Protein AF-A0AAJ2EGU4-F1 (afdb_monomer_lite)

pLDDT: mean 85.57, std 19.52, range [37.06, 98.5]

Secondary structure (DSSP, 8-state):
--------------------------HHHHHHHHHHTTGGGT--SS--SSS--HHHHHHHHTT-TTHHHHHHHHHHH-B-SSS-SSPBPP-TT--HHHHHHHHHHHHT--

Foldseek 3Di:
DDDDDDDDDDDDDPPPPDDPPDPDLDLVVLVVVCVVLVVVVQEAQCDHDNHYHLQVLLVVCVPPPCQLVVQLCCQACWAADPGHHRTGHHSPVADSVSSSSNSVSSNPSD

Radius of gyration: 23.64 Å; chains: 1; bounding box: 52×48×72 Å

Sequence (110 aa):
MKAQLRGVVAGLVWWSVCGVACAQNDSASMLAFAQSRNCMSCHSVSRNFMGPSFDSVAHKYAQVEGARGMLARRIMEGGVGVWGPVPMPANTQISPDQAAALADWILSLR

Structure (mmCIF, N/CA/C/O backbone):
data_AF-A0AAJ2EGU4-F1
#
_entry.id   AF-A0AAJ2EGU4-F1
#
loop_
_atom_site.group_PDB
_atom_site.id
_atom_site.type_symbol
_atom_site.label_atom_id
_atom_site.label_alt_id
_atom_site.label_comp_id
_atom_site.label_asym_id
_atom_site.label_entity_id
_atom_site.label_seq_id
_atom_site.pdbx_PDB_ins_code
_atom_site.Cartn_x
_atom_site.Cartn_y
_atom_site.Cartn_z
_atom_site.occupancy
_atom_site.B_iso_or_equiv
_atom_site.auth_seq_id
_atom_site.auth_comp_id
_atom_site.auth_asym_id
_atom_site.auth_atom_id
_atom_site.pdbx_PDB_model_num
ATOM 1 N N . MET A 1 1 ? -41.659 -35.661 -56.003 1.00 40.66 1 MET A N 1
ATOM 2 C CA . MET A 1 1 ? -40.373 -36.393 -56.008 1.00 40.66 1 MET A CA 1
ATOM 3 C C . MET A 1 1 ? -39.244 -35.365 -56.003 1.00 40.66 1 MET A C 1
ATOM 5 O O . MET A 1 1 ? -39.260 -34.528 -56.889 1.00 40.66 1 MET A O 1
ATOM 9 N N . LYS A 1 2 ? -38.300 -35.474 -55.046 1.00 38.72 2 LYS A N 1
ATOM 10 C CA . LYS A 1 2 ? -36.967 -34.811 -54.969 1.00 38.72 2 LYS A CA 1
ATOM 11 C C . LYS A 1 2 ? -36.990 -33.307 -54.580 1.00 38.72 2 LYS A C 1
ATOM 13 O O . LYS A 1 2 ? -37.455 -32.484 -55.348 1.00 38.72 2 LYS A O 1
ATOM 18 N N . ALA A 1 3 ? -36.763 -32.968 -53.301 1.00 43.31 3 ALA A N 1
ATOM 19 C CA . ALA A 1 3 ? -35.461 -32.686 -52.640 1.00 43.31 3 ALA A CA 1
ATOM 20 C C . ALA A 1 3 ? -34.931 -31.268 -52.982 1.00 43.31 3 ALA A C 1
ATOM 22 O O . ALA A 1 3 ? -34.568 -31.019 -54.121 1.00 43.31 3 ALA A O 1
ATOM 23 N N . GLN A 1 4 ? -35.101 -30.253 -52.116 1.00 50.12 4 GLN A N 1
ATOM 24 C CA . GLN A 1 4 ? -34.210 -29.851 -51.001 1.00 50.12 4 GLN A CA 1
ATOM 25 C C . GLN A 1 4 ? -32.743 -29.645 -51.428 1.00 50.12 4 GLN A C 1
ATOM 27 O O . GLN A 1 4 ? -32.070 -30.648 -51.633 1.00 50.12 4 GLN A O 1
ATOM 32 N N . LEU A 1 5 ? -32.241 -28.392 -51.461 1.00 48.25 5 LEU A N 1
ATOM 33 C CA . LEU A 1 5 ? -31.048 -27.961 -50.696 1.00 48.25 5 LEU A CA 1
ATOM 34 C C . LEU A 1 5 ? -30.653 -26.472 -50.885 1.00 48.25 5 LEU A C 1
ATOM 36 O O . LEU A 1 5 ? -30.282 -26.045 -51.970 1.00 48.25 5 LEU A O 1
ATOM 40 N N . ARG A 1 6 ? -30.601 -25.777 -49.737 1.00 49.38 6 ARG A N 1
ATOM 41 C CA . ARG A 1 6 ? -29.554 -24.850 -49.249 1.00 49.38 6 ARG A CA 1
ATOM 42 C C . ARG A 1 6 ? -29.265 -23.526 -49.976 1.00 49.38 6 ARG A C 1
ATOM 44 O O . ARG A 1 6 ? -28.493 -23.460 -50.922 1.00 49.38 6 ARG A O 1
ATOM 51 N N . GLY A 1 7 ? -29.691 -22.453 -49.309 1.00 37.06 7 GLY A N 1
ATOM 52 C CA . GLY A 1 7 ? -29.071 -21.129 -49.359 1.00 37.06 7 GLY A CA 1
ATOM 53 C C . GLY A 1 7 ? -29.573 -20.269 -48.197 1.00 37.06 7 GLY A C 1
ATOM 54 O O . GLY A 1 7 ? -30.485 -19.474 -48.378 1.00 37.06 7 GLY A O 1
ATOM 55 N N . VAL A 1 8 ? -29.043 -20.472 -46.983 1.00 52.94 8 VAL A N 1
ATOM 56 C CA . VAL A 1 8 ? -29.328 -19.584 -45.841 1.00 52.94 8 VAL A CA 1
ATOM 57 C C . VAL A 1 8 ? -28.504 -18.316 -46.040 1.00 52.94 8 VAL A C 1
ATOM 59 O O . VAL A 1 8 ? -27.291 -18.316 -45.844 1.00 52.94 8 VAL A O 1
ATOM 62 N N . VAL A 1 9 ? -29.175 -17.255 -46.483 1.00 52.53 9 VAL A N 1
ATOM 63 C CA . VAL A 1 9 ? -28.642 -15.893 -46.516 1.00 52.53 9 VAL A CA 1
ATOM 64 C C . VAL A 1 9 ? -28.560 -15.384 -45.080 1.00 52.53 9 VAL A C 1
ATOM 66 O O . VAL A 1 9 ? -29.531 -15.451 -44.326 1.00 52.53 9 VAL A O 1
ATOM 69 N N . ALA A 1 10 ? -27.376 -14.896 -44.717 1.00 51.31 10 ALA A N 1
ATOM 70 C CA . ALA A 1 10 ? -27.095 -14.193 -43.479 1.00 51.31 10 ALA A CA 1
ATOM 71 C C . ALA A 1 10 ? -28.053 -12.999 -43.308 1.00 51.31 10 ALA A C 1
ATOM 73 O O . ALA A 1 10 ? -27.955 -12.001 -44.020 1.00 51.31 10 ALA A O 1
ATOM 74 N N . GLY A 1 11 ? -28.990 -13.124 -42.369 1.00 44.00 11 GLY A N 1
ATOM 75 C CA . GLY A 1 11 ? -29.862 -12.048 -41.915 1.00 44.00 11 GLY A CA 1
ATOM 76 C C . GLY A 1 11 ? -29.309 -11.436 -40.633 1.00 44.00 11 GLY A C 1
ATOM 77 O O . GLY A 1 11 ? -29.182 -12.118 -39.619 1.00 44.00 11 GLY A O 1
ATOM 78 N N . LEU A 1 12 ? -28.966 -10.153 -40.714 1.00 57.75 12 LEU A N 1
ATOM 79 C CA . LEU A 1 12 ? -28.536 -9.272 -39.633 1.00 57.75 12 LEU A CA 1
ATOM 80 C C . LEU A 1 12 ? -29.475 -9.347 -38.419 1.00 57.75 12 LEU A C 1
ATOM 82 O O . LEU A 1 12 ? -30.582 -8.817 -38.450 1.00 57.75 12 LEU A O 1
ATOM 86 N N . VAL A 1 13 ? -28.994 -9.932 -37.323 1.00 51.12 13 VAL A N 1
ATOM 87 C CA . VAL A 1 13 ? -29.559 -9.719 -35.987 1.00 51.12 13 VAL A CA 1
ATOM 88 C C . VAL A 1 13 ? -28.597 -8.800 -35.241 1.00 51.12 13 VAL A C 1
ATOM 90 O O . VAL A 1 13 ? -27.654 -9.240 -34.588 1.00 51.12 13 VAL A O 1
ATOM 93 N N . TRP A 1 14 ? -28.815 -7.493 -35.391 1.00 57.75 14 TRP A N 1
ATOM 94 C CA . TRP A 1 14 ? -28.242 -6.464 -34.523 1.00 57.75 14 TRP A CA 1
ATOM 95 C C . TRP A 1 14 ? -28.946 -6.531 -33.166 1.00 57.75 14 TRP A C 1
ATOM 97 O O . TRP A 1 14 ? -29.860 -5.768 -32.867 1.00 57.75 14 TRP A O 1
ATOM 107 N N . TRP A 1 15 ? -28.517 -7.475 -32.336 1.00 55.03 15 TRP A N 1
ATOM 108 C CA . TRP A 1 15 ? -28.729 -7.391 -30.900 1.00 55.03 15 TRP A CA 1
ATOM 109 C C . TRP A 1 15 ? -27.373 -7.103 -30.263 1.00 55.03 15 TRP A C 1
ATOM 111 O O . TRP A 1 15 ? -26.656 -8.003 -29.833 1.00 55.03 15 TRP A O 1
ATOM 121 N N . SER A 1 16 ? -26.984 -5.824 -30.271 1.00 64.12 16 SER A N 1
ATOM 122 C CA . SER A 1 16 ? -25.880 -5.329 -29.446 1.00 64.12 16 SER A CA 1
ATOM 123 C C . SER A 1 16 ? -26.322 -5.364 -27.987 1.00 64.12 16 SER A C 1
ATOM 125 O O . SER A 1 16 ? -26.812 -4.388 -27.423 1.00 64.12 16 SER A O 1
ATOM 127 N N . VAL A 1 17 ? -26.187 -6.549 -27.403 1.00 61.94 17 VAL A N 1
ATOM 128 C CA . VAL A 1 17 ? -26.311 -6.817 -25.979 1.00 61.94 17 VAL A CA 1
ATOM 129 C C . VAL A 1 17 ? -25.062 -6.281 -25.275 1.00 61.94 17 VAL A C 1
ATOM 131 O O . VAL A 1 17 ? -23.946 -6.669 -25.596 1.00 61.94 17 VAL A O 1
ATOM 134 N N . CYS A 1 18 ? -25.305 -5.400 -24.304 1.00 57.34 18 CYS A N 1
ATOM 135 C CA . CYS A 1 18 ? -24.554 -5.217 -23.060 1.00 57.34 18 CYS A CA 1
ATOM 136 C C . CYS A 1 18 ? -23.024 -5.035 -23.156 1.00 57.34 18 CYS A C 1
ATOM 138 O O . CYS A 1 18 ? -22.253 -5.986 -23.079 1.00 57.34 18 CYS A O 1
ATOM 140 N N . GLY A 1 19 ? -22.585 -3.775 -23.192 1.00 50.03 19 GLY A N 1
ATOM 141 C CA . GLY A 1 19 ? -21.213 -3.373 -22.877 1.00 50.03 19 GLY A CA 1
ATOM 142 C C . GLY A 1 19 ? -21.142 -2.632 -21.543 1.00 50.03 19 GLY A C 1
ATOM 143 O O . GLY A 1 19 ? -20.743 -1.473 -21.514 1.00 50.03 19 GLY A O 1
ATOM 144 N N . VAL A 1 20 ? -21.571 -3.259 -20.441 1.00 58.06 20 VAL A N 1
ATOM 145 C CA . VAL A 1 20 ? -21.201 -2.781 -19.100 1.00 58.06 20 VAL A CA 1
ATOM 146 C C . VAL A 1 20 ? -19.718 -3.095 -18.929 1.00 58.06 20 VAL A C 1
ATOM 148 O O . VAL A 1 20 ? -19.339 -4.247 -18.734 1.00 58.06 20 VAL A O 1
ATOM 151 N N . ALA A 1 21 ? -18.871 -2.076 -19.052 1.00 49.59 21 ALA A N 1
ATOM 152 C CA . ALA A 1 21 ? -17.471 -2.171 -18.673 1.00 49.59 21 ALA A CA 1
ATOM 153 C C . ALA A 1 21 ? -17.391 -2.309 -17.145 1.00 49.59 21 ALA A C 1
ATOM 155 O O . ALA A 1 21 ? -17.343 -1.321 -16.415 1.00 49.59 21 ALA A O 1
ATOM 156 N N . CYS A 1 22 ? -17.410 -3.544 -16.647 1.00 44.50 22 CYS A N 1
ATOM 157 C CA . CYS A 1 22 ? -16.915 -3.830 -15.309 1.00 44.50 22 CYS A CA 1
ATOM 158 C C . CYS A 1 22 ? -15.419 -3.503 -15.309 1.00 44.50 22 CYS A C 1
ATOM 160 O O . CYS A 1 22 ? -14.673 -4.062 -16.111 1.00 44.50 22 CYS A O 1
ATOM 162 N N . ALA A 1 23 ? -14.984 -2.588 -14.443 1.00 55.09 23 ALA A N 1
ATOM 163 C CA . ALA A 1 23 ? -13.570 -2.341 -14.198 1.00 55.09 23 ALA A CA 1
ATOM 164 C C . ALA A 1 23 ? -12.886 -3.670 -13.823 1.00 55.09 23 ALA A C 1
ATOM 166 O O . ALA A 1 23 ? -13.151 -4.239 -12.764 1.00 55.09 23 ALA A O 1
ATOM 167 N N . GLN A 1 24 ? -12.059 -4.197 -14.726 1.00 52.81 24 GLN A N 1
ATOM 168 C CA . GLN A 1 24 ? -11.313 -5.434 -14.522 1.00 52.81 24 GLN A CA 1
ATOM 169 C C . GLN A 1 24 ? -1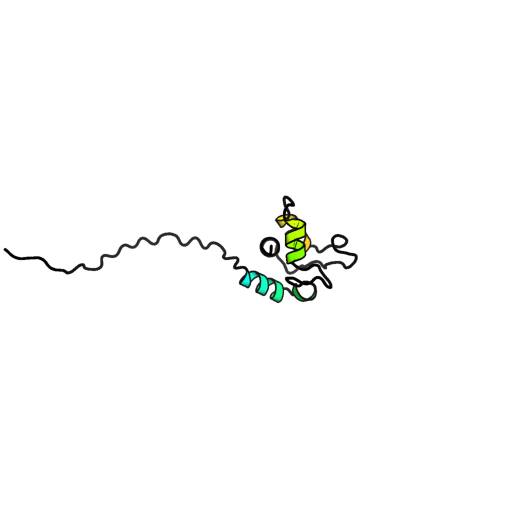0.074 -5.123 -13.672 1.00 52.81 24 GLN A C 1
ATOM 171 O O . GLN A 1 24 ? -9.033 -4.715 -14.184 1.00 52.81 24 GLN A O 1
ATOM 176 N N . ASN A 1 25 ? -10.192 -5.284 -12.353 1.00 56.03 25 ASN A N 1
ATOM 177 C CA . ASN A 1 25 ? -9.038 -5.308 -11.452 1.00 56.03 25 ASN A CA 1
ATOM 178 C C . ASN A 1 25 ? -8.365 -6.686 -11.532 1.00 56.03 25 ASN A C 1
ATOM 180 O O . ASN A 1 25 ? -8.499 -7.506 -10.625 1.00 56.03 25 ASN A O 1
ATOM 184 N N . ASP A 1 26 ? -7.664 -6.959 -12.631 1.00 69.06 26 ASP A N 1
ATOM 185 C CA . ASP A 1 26 ? -6.856 -8.173 -12.754 1.00 69.06 26 ASP A CA 1
ATOM 186 C C . ASP A 1 26 ? -5.714 -8.156 -11.719 1.00 69.06 26 ASP A C 1
ATOM 188 O O . ASP A 1 26 ? -4.994 -7.169 -11.586 1.00 69.06 26 ASP A O 1
ATOM 192 N N . SER A 1 27 ? -5.474 -9.243 -10.981 1.00 65.62 27 SER A N 1
ATOM 193 C CA . SER A 1 27 ? -4.448 -9.266 -9.916 1.00 65.62 27 SER A CA 1
ATOM 194 C C . SER A 1 27 ? -3.033 -8.924 -10.414 1.00 65.62 27 SER A C 1
ATOM 196 O O . SER A 1 27 ? -2.228 -8.361 -9.670 1.00 65.62 27 SER A O 1
ATOM 198 N N . ALA A 1 28 ? -2.732 -9.218 -11.684 1.00 74.62 28 ALA A N 1
ATOM 199 C CA . ALA A 1 28 ? -1.490 -8.811 -12.342 1.00 74.62 28 ALA A CA 1
ATOM 200 C C . ALA A 1 28 ? -1.413 -7.289 -12.575 1.00 74.62 28 ALA A C 1
ATOM 202 O O . ALA A 1 28 ? -0.333 -6.705 -12.470 1.00 74.62 28 ALA A O 1
ATOM 203 N N . SER A 1 29 ? -2.549 -6.633 -12.841 1.00 88.06 29 SER A N 1
ATOM 204 C CA . SER A 1 29 ? -2.612 -5.182 -13.047 1.00 88.06 29 SER A CA 1
ATOM 205 C C . SER A 1 29 ? -2.377 -4.424 -11.738 1.00 88.06 29 SER A C 1
ATOM 207 O O . SER A 1 29 ? -1.667 -3.417 -11.726 1.00 88.06 29 SER A O 1
ATOM 209 N N . MET A 1 30 ? -2.861 -4.953 -10.611 1.00 94.62 30 MET A N 1
ATOM 210 C CA . MET A 1 30 ? -2.684 -4.313 -9.305 1.00 94.62 30 MET A CA 1
ATOM 211 C C . MET A 1 30 ? -1.268 -4.447 -8.743 1.00 94.62 30 MET A C 1
ATOM 213 O O . MET A 1 30 ? -0.766 -3.494 -8.143 1.00 94.62 30 MET A O 1
AT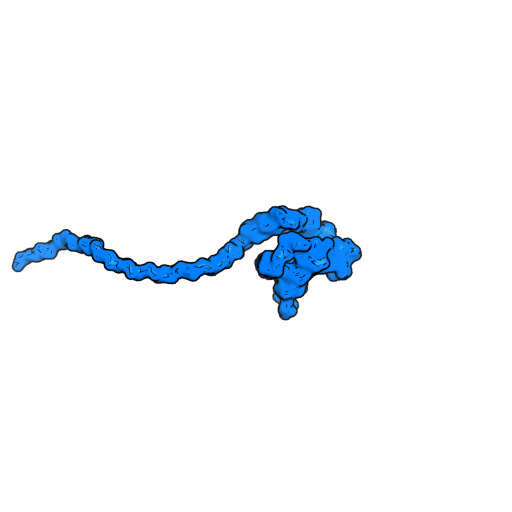OM 217 N N . LEU A 1 31 ? -0.576 -5.560 -9.006 1.00 95.44 31 LEU A N 1
ATOM 218 C CA . LEU A 1 31 ? 0.852 -5.671 -8.695 1.00 95.44 31 LEU A CA 1
ATOM 219 C C . LEU A 1 31 ? 1.674 -4.633 -9.476 1.00 95.44 31 LEU A C 1
ATOM 221 O O . LEU A 1 31 ? 2.521 -3.950 -8.896 1.00 95.44 31 LEU A O 1
ATOM 225 N N . ALA A 1 32 ? 1.399 -4.474 -10.774 1.00 96.38 32 ALA A N 1
ATOM 226 C CA . ALA A 1 32 ? 2.059 -3.466 -11.602 1.00 96.38 32 ALA A CA 1
ATOM 227 C C . ALA A 1 32 ? 1.754 -2.039 -11.112 1.00 96.38 32 ALA A C 1
ATOM 229 O O . ALA A 1 32 ? 2.646 -1.189 -11.048 1.00 96.38 32 ALA A O 1
ATOM 230 N N . PHE A 1 33 ? 0.517 -1.774 -10.686 1.00 96.44 33 PHE A N 1
ATOM 231 C CA . PHE A 1 33 ? 0.154 -0.496 -10.081 1.00 96.44 33 PHE A CA 1
ATOM 232 C C . PHE A 1 33 ? 0.935 -0.233 -8.784 1.00 96.44 33 PHE A C 1
ATOM 234 O O . PHE A 1 33 ? 1.534 0.836 -8.646 1.00 96.44 33 PHE A O 1
ATOM 241 N N . ALA A 1 34 ? 1.011 -1.210 -7.875 1.00 97.12 34 ALA A N 1
ATOM 242 C CA . ALA A 1 34 ? 1.782 -1.112 -6.634 1.00 97.12 34 ALA A CA 1
ATOM 243 C C . ALA A 1 34 ? 3.277 -0.846 -6.900 1.00 97.12 34 ALA A C 1
ATOM 245 O O . ALA A 1 34 ? 3.901 -0.023 -6.227 1.00 97.12 34 ALA A O 1
ATOM 246 N N . GLN A 1 35 ? 3.849 -1.477 -7.929 1.00 96.56 35 GLN A N 1
ATOM 247 C CA . GLN A 1 35 ? 5.209 -1.187 -8.395 1.00 96.56 35 GLN A CA 1
ATOM 248 C C . GLN A 1 35 ? 5.343 0.259 -8.891 1.00 96.56 35 GLN A C 1
ATOM 250 O O . GLN A 1 35 ? 6.237 0.977 -8.448 1.00 96.56 35 GLN A O 1
ATOM 255 N N . SER A 1 36 ? 4.418 0.725 -9.736 1.00 96.56 36 SER A N 1
ATOM 256 C CA . SER A 1 36 ? 4.420 2.095 -10.284 1.00 96.56 36 SER A CA 1
ATOM 257 C C . SER A 1 36 ? 4.226 3.194 -9.231 1.00 96.56 36 SER A C 1
ATOM 259 O O . SER A 1 36 ? 4.475 4.372 -9.492 1.00 96.56 36 SER A O 1
ATOM 261 N N . ARG A 1 37 ? 3.739 2.821 -8.044 1.00 96.94 37 ARG A N 1
ATOM 262 C CA . ARG A 1 37 ? 3.526 3.701 -6.890 1.00 96.94 37 ARG A CA 1
ATOM 263 C C . ARG A 1 37 ? 4.550 3.479 -5.782 1.00 96.94 37 ARG A C 1
ATOM 265 O O . ARG A 1 37 ? 4.365 3.976 -4.676 1.00 96.94 37 ARG A O 1
ATOM 272 N N . ASN A 1 38 ? 5.640 2.779 -6.099 1.00 96.06 38 ASN A N 1
ATOM 273 C CA . ASN A 1 38 ? 6.781 2.546 -5.222 1.00 96.06 38 ASN A CA 1
ATOM 274 C C . ASN A 1 38 ? 6.445 1.769 -3.933 1.00 96.06 38 ASN A C 1
ATOM 276 O O . ASN A 1 38 ? 7.213 1.793 -2.979 1.00 96.06 38 ASN A O 1
ATOM 280 N N . CYS A 1 39 ? 5.338 1.019 -3.887 1.00 97.56 39 CYS A N 1
ATOM 281 C CA . CYS A 1 39 ? 4.988 0.212 -2.712 1.00 97.56 39 CYS A CA 1
ATOM 282 C C . CYS A 1 39 ? 6.052 -0.866 -2.433 1.00 97.56 39 CYS A C 1
ATOM 284 O O . CYS A 1 39 ? 6.323 -1.211 -1.283 1.00 97.56 39 CYS A O 1
ATOM 286 N N . MET A 1 40 ? 6.692 -1.363 -3.496 1.00 96.81 40 MET A N 1
ATOM 287 C CA . MET A 1 40 ? 7.675 -2.446 -3.429 1.00 96.81 40 MET A CA 1
ATOM 288 C C . MET A 1 40 ? 9.032 -2.030 -2.843 1.00 96.81 40 MET A C 1
ATOM 290 O O . MET A 1 40 ? 9.873 -2.891 -2.599 1.00 96.81 40 MET A O 1
ATOM 294 N N . SER A 1 41 ? 9.266 -0.736 -2.586 1.00 96.94 41 SER A N 1
ATOM 295 C CA . SER A 1 41 ? 10.475 -0.305 -1.871 1.00 96.94 41 SER A CA 1
ATOM 296 C C . SER A 1 41 ? 10.454 -0.723 -0.400 1.00 96.94 41 SER A C 1
ATOM 298 O O . SER A 1 41 ? 11.509 -0.864 0.213 1.00 96.94 41 SER A O 1
ATOM 300 N N . CYS A 1 42 ? 9.256 -0.911 0.165 1.00 98.06 42 CYS A N 1
ATOM 301 C CA . CYS A 1 42 ? 9.059 -1.221 1.582 1.00 98.06 42 CYS A CA 1
ATOM 302 C C . CYS A 1 42 ? 8.254 -2.505 1.806 1.00 98.06 42 CYS A C 1
ATOM 304 O O . CYS A 1 42 ? 8.362 -3.112 2.868 1.00 98.06 42 CYS A O 1
ATOM 306 N N . HIS A 1 43 ? 7.470 -2.935 0.818 1.00 98.19 43 HIS A N 1
ATOM 307 C CA . HIS A 1 43 ? 6.668 -4.152 0.875 1.00 98.19 43 HIS A CA 1
ATOM 308 C C . HIS A 1 43 ? 7.127 -5.176 -0.155 1.00 98.19 43 HIS A C 1
ATOM 310 O O . HIS A 1 43 ? 7.755 -4.861 -1.162 1.00 98.19 43 HIS A O 1
ATOM 316 N N . SER A 1 44 ? 6.798 -6.435 0.099 1.00 97.62 44 SER A N 1
ATOM 317 C CA . SER A 1 44 ? 6.884 -7.487 -0.905 1.00 97.62 44 SER A CA 1
ATOM 318 C C . SER A 1 44 ? 5.608 -8.313 -0.866 1.00 97.62 44 SER A C 1
ATOM 320 O O . SER A 1 44 ? 4.800 -8.155 0.048 1.00 97.62 44 SER A O 1
ATOM 322 N N . VAL A 1 45 ? 5.419 -9.197 -1.843 1.00 96.50 45 VAL A N 1
ATOM 323 C CA . VAL A 1 45 ? 4.244 -10.075 -1.850 1.00 96.50 45 VAL A CA 1
ATOM 324 C C . VAL A 1 45 ? 4.286 -11.014 -0.639 1.00 96.50 45 VAL A C 1
ATOM 326 O O . VAL A 1 45 ? 3.401 -10.950 0.204 1.00 96.50 45 VAL A O 1
ATOM 329 N N . SER A 1 46 ? 5.386 -11.754 -0.458 1.00 96.00 46 SER A N 1
ATOM 330 C CA . SER A 1 46 ? 5.446 -12.875 0.494 1.00 96.00 46 SER A CA 1
ATOM 331 C C . SER A 1 46 ? 6.488 -12.757 1.613 1.00 96.00 46 SER A C 1
ATOM 333 O O . SER A 1 46 ? 6.428 -13.497 2.592 1.00 96.00 46 SER A O 1
ATOM 335 N N . ARG A 1 47 ? 7.445 -11.824 1.530 1.00 96.56 47 ARG A N 1
ATOM 336 C CA . ARG A 1 47 ? 8.529 -11.668 2.519 1.00 96.56 47 ARG A CA 1
ATOM 337 C C . ARG A 1 47 ? 8.379 -10.396 3.355 1.00 96.56 47 ARG A C 1
ATOM 339 O O . ARG A 1 47 ? 8.291 -9.292 2.821 1.00 96.56 47 ARG A O 1
ATOM 346 N N . ASN A 1 48 ? 8.404 -10.548 4.674 1.00 94.88 48 ASN A N 1
ATOM 347 C CA . ASN A 1 48 ? 8.464 -9.424 5.609 1.00 94.88 48 ASN A CA 1
ATOM 348 C C . ASN A 1 48 ? 9.887 -8.845 5.631 1.00 94.88 48 ASN A C 1
ATOM 350 O O . ASN A 1 48 ? 10.850 -9.610 5.710 1.00 94.88 48 ASN A O 1
ATOM 354 N N . PHE A 1 49 ? 10.032 -7.519 5.568 1.00 93.12 49 PHE A N 1
ATOM 355 C CA . PHE A 1 49 ? 11.326 -6.852 5.762 1.00 93.12 49 PHE A CA 1
ATOM 356 C C . PHE A 1 49 ? 11.146 -5.474 6.413 1.00 93.12 49 PHE A C 1
ATOM 358 O O . PHE A 1 49 ? 11.092 -5.394 7.635 1.00 93.12 49 PHE A O 1
ATOM 365 N N . MET A 1 50 ? 11.027 -4.400 5.631 1.00 94.75 50 MET A N 1
ATOM 366 C CA . MET A 1 50 ? 10.808 -3.045 6.135 1.00 94.75 50 MET A CA 1
ATOM 367 C C . MET A 1 50 ? 9.345 -2.862 6.538 1.00 94.75 50 MET A C 1
ATOM 369 O O . MET A 1 50 ? 9.050 -2.425 7.646 1.00 94.75 50 MET A O 1
ATOM 373 N N . GLY A 1 51 ? 8.438 -3.231 5.639 1.00 96.62 51 GLY A N 1
ATOM 374 C CA . GLY A 1 51 ? 7.022 -3.413 5.900 1.00 96.62 51 GLY A CA 1
ATOM 375 C C . GLY A 1 51 ? 6.638 -4.897 5.937 1.00 96.62 51 GLY A C 1
ATOM 376 O O . GLY A 1 51 ? 7.442 -5.776 5.591 1.00 96.62 51 GLY A O 1
ATOM 377 N N . PRO A 1 52 ? 5.395 -5.195 6.350 1.00 98.00 52 PRO A N 1
ATOM 378 C CA . PRO A 1 52 ? 4.834 -6.531 6.219 1.00 98.00 52 PRO A CA 1
ATOM 379 C C . PRO A 1 52 ? 4.686 -6.919 4.743 1.00 98.00 52 PRO A C 1
ATOM 381 O O . PRO A 1 52 ? 4.466 -6.071 3.876 1.00 98.00 52 PRO A O 1
ATOM 384 N N . SER A 1 53 ? 4.752 -8.212 4.465 1.00 98.25 53 SER A N 1
ATOM 385 C CA . SER A 1 53 ? 4.374 -8.775 3.183 1.00 98.25 53 SER A CA 1
ATOM 386 C C . SER A 1 53 ? 2.876 -8.598 2.965 1.00 98.25 53 SER A C 1
ATOM 388 O O . SER A 1 53 ? 2.100 -8.606 3.928 1.00 98.25 53 SER A O 1
ATOM 390 N N . PHE A 1 54 ? 2.454 -8.431 1.717 1.00 98.25 54 PHE A N 1
ATOM 391 C CA . PHE A 1 54 ? 1.034 -8.300 1.413 1.00 98.25 54 PHE A CA 1
ATOM 392 C C . PHE A 1 54 ? 0.251 -9.549 1.833 1.00 98.25 54 PHE A C 1
ATOM 394 O O . PHE A 1 54 ? -0.819 -9.398 2.413 1.00 98.25 54 PHE A O 1
ATOM 401 N N . ASP A 1 55 ? 0.830 -10.744 1.704 1.00 97.69 55 ASP A N 1
ATOM 402 C CA . ASP A 1 55 ? 0.234 -11.993 2.195 1.00 97.69 55 ASP A CA 1
ATOM 403 C C . ASP A 1 55 ? 0.033 -11.953 3.725 1.00 97.69 55 ASP A C 1
ATOM 405 O O . ASP A 1 55 ? -1.028 -12.304 4.241 1.00 97.69 55 ASP A O 1
ATOM 409 N N . SER A 1 56 ? 1.011 -11.437 4.485 1.00 98.12 56 SER A N 1
ATOM 410 C CA . SER A 1 56 ? 0.877 -11.282 5.944 1.00 98.12 56 SER A CA 1
ATOM 411 C C . SER A 1 56 ? -0.259 -10.325 6.304 1.00 98.12 56 SER A C 1
ATOM 413 O O . SER A 1 56 ? -0.999 -10.565 7.263 1.00 98.12 56 SER A O 1
ATOM 415 N N . VAL A 1 57 ? -0.420 -9.240 5.538 1.00 98.25 57 VAL A N 1
ATOM 416 C CA . VAL A 1 57 ? -1.545 -8.309 5.694 1.00 98.25 57 VAL A CA 1
ATOM 417 C C . VAL A 1 57 ? -2.861 -9.023 5.378 1.00 98.25 57 VAL A C 1
ATOM 419 O O . VAL A 1 57 ? -3.790 -8.950 6.184 1.00 98.25 57 VAL A O 1
ATOM 422 N N . ALA A 1 58 ? -2.928 -9.763 4.271 1.00 98.25 58 ALA A N 1
ATOM 423 C CA . ALA A 1 58 ? -4.101 -10.528 3.862 1.00 98.25 58 ALA A CA 1
ATOM 424 C C . ALA A 1 58 ? -4.558 -11.494 4.964 1.00 98.25 58 ALA A C 1
ATOM 426 O O . ALA A 1 58 ? -5.726 -11.492 5.355 1.00 98.25 58 ALA A O 1
ATOM 427 N N . HIS A 1 59 ? -3.624 -12.263 5.530 1.00 98.06 59 HIS A N 1
ATOM 428 C CA . HIS A 1 59 ? -3.911 -13.211 6.602 1.00 98.06 59 HIS A CA 1
ATOM 429 C C . HIS A 1 59 ? -4.314 -12.523 7.912 1.00 98.06 59 HIS A C 1
ATOM 431 O O . HIS A 1 59 ? -5.281 -12.948 8.542 1.00 98.06 59 HIS A O 1
ATOM 437 N N . LYS A 1 60 ? -3.639 -11.439 8.323 1.00 97.62 60 LYS A N 1
ATOM 438 C CA . LYS A 1 60 ? -3.975 -10.725 9.572 1.00 97.62 60 LYS A CA 1
ATOM 439 C C . LYS A 1 60 ? -5.372 -10.103 9.538 1.00 97.62 60 LYS A C 1
ATOM 441 O O . LYS A 1 60 ? -6.055 -10.089 10.558 1.00 97.62 60 LYS A O 1
ATOM 446 N N . TYR A 1 61 ? -5.790 -9.580 8.386 1.00 97.94 61 TYR A N 1
ATOM 447 C CA . TYR A 1 61 ? -7.070 -8.879 8.229 1.00 97.94 61 TYR A CA 1
ATOM 448 C C . TYR A 1 61 ? -8.185 -9.744 7.624 1.00 97.94 61 TYR A C 1
ATOM 450 O O . TYR A 1 61 ? -9.288 -9.256 7.394 1.00 97.94 61 TYR A O 1
ATOM 458 N N . ALA A 1 62 ? -7.926 -11.037 7.432 1.00 95.38 62 ALA A N 1
ATOM 459 C CA . ALA A 1 62 ? -8.796 -12.014 6.784 1.00 95.38 62 ALA A CA 1
ATOM 460 C C . ALA A 1 62 ? -10.245 -12.070 7.299 1.00 95.38 62 ALA A C 1
ATOM 462 O O . ALA A 1 62 ? -11.161 -12.353 6.523 1.00 95.38 62 ALA A O 1
ATOM 463 N N . GLN A 1 63 ? -10.427 -11.865 8.603 1.00 95.00 63 GLN A N 1
ATOM 464 C CA . GLN A 1 63 ? -11.701 -11.997 9.320 1.00 95.00 63 GLN A CA 1
ATOM 465 C C . GLN A 1 63 ? -12.138 -10.685 9.978 1.00 95.00 63 GLN A C 1
ATOM 467 O O . GLN A 1 63 ? -13.031 -10.667 10.820 1.00 95.00 63 GLN A O 1
ATOM 472 N N . VAL A 1 64 ? -11.483 -9.581 9.628 1.00 96.88 64 VAL A N 1
ATOM 473 C CA . VAL A 1 64 ? -11.781 -8.283 10.214 1.00 96.88 64 VAL A CA 1
ATOM 474 C C . VAL A 1 64 ? -12.857 -7.598 9.379 1.00 96.88 64 VAL A C 1
ATOM 476 O O . VAL A 1 64 ? -12.642 -7.265 8.212 1.00 96.88 64 VAL A O 1
ATOM 479 N N . GLU A 1 65 ? -14.018 -7.358 9.984 1.00 96.81 65 GLU A N 1
ATOM 480 C CA . GLU A 1 65 ? -15.078 -6.581 9.348 1.00 96.81 65 GLU A CA 1
ATOM 481 C C . GLU A 1 65 ? -14.578 -5.164 9.024 1.00 96.81 65 GLU A C 1
ATOM 483 O O . GLU A 1 65 ? -13.881 -4.524 9.814 1.00 96.81 65 GLU A O 1
ATOM 488 N N . GLY A 1 66 ? -14.862 -4.685 7.812 1.00 96.88 66 GLY A N 1
ATOM 489 C CA 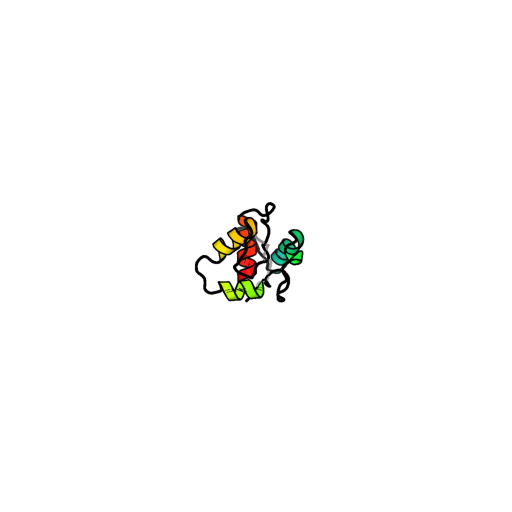. GLY A 1 66 ? -14.383 -3.379 7.354 1.00 96.88 66 GLY A CA 1
ATOM 490 C C . GLY A 1 66 ? -12.878 -3.304 7.050 1.00 96.88 66 GLY A C 1
ATOM 491 O O . GLY A 1 66 ? -12.369 -2.202 6.829 1.00 96.88 66 GLY A O 1
A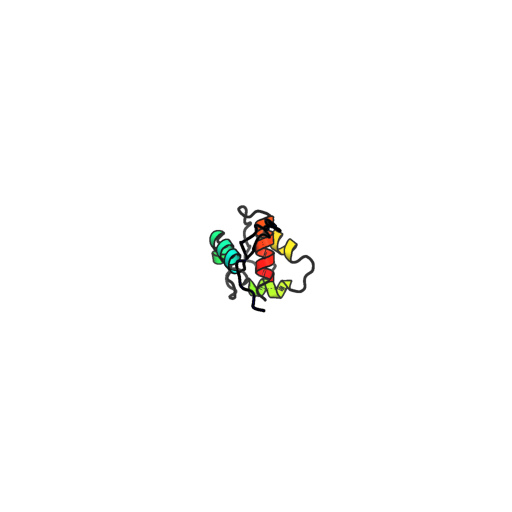TOM 492 N N . ALA A 1 67 ? -12.159 -4.437 6.985 1.00 97.88 67 ALA A N 1
ATOM 493 C CA . ALA A 1 67 ? -10.726 -4.491 6.662 1.00 97.88 67 ALA A CA 1
ATOM 494 C C . ALA A 1 67 ? -10.352 -3.656 5.432 1.00 97.88 67 ALA A C 1
ATOM 496 O O . ALA A 1 67 ? -9.387 -2.897 5.477 1.00 97.88 67 ALA A O 1
ATOM 497 N N . ARG A 1 68 ? -11.153 -3.738 4.365 1.00 97.69 68 ARG A N 1
ATOM 498 C CA . ARG A 1 68 ? -10.966 -2.963 3.133 1.00 97.69 68 ARG A CA 1
ATOM 499 C C . ARG A 1 68 ? -10.820 -1.466 3.403 1.00 97.69 68 ARG A C 1
ATOM 501 O O . ARG A 1 68 ? -9.839 -0.859 2.989 1.00 97.69 68 ARG A O 1
ATOM 508 N N . GLY A 1 69 ? -11.778 -0.873 4.117 1.00 98.00 69 GLY A N 1
ATOM 509 C CA . GLY A 1 69 ? -11.778 0.562 4.412 1.00 98.00 69 GLY A CA 1
ATOM 510 C C . GLY A 1 69 ? -10.631 0.961 5.338 1.00 98.00 69 GLY A C 1
ATOM 511 O O . GLY A 1 69 ? -9.977 1.981 5.122 1.00 98.00 69 GLY A O 1
ATOM 512 N N . MET A 1 70 ? -10.329 0.124 6.333 1.00 97.94 70 MET A N 1
ATOM 513 C CA . MET A 1 70 ? -9.191 0.358 7.222 1.00 97.94 70 MET A CA 1
ATOM 514 C C . MET A 1 70 ? -7.860 0.336 6.476 1.00 97.94 70 MET A C 1
ATOM 516 O O . MET A 1 70 ? -7.042 1.232 6.678 1.00 97.94 70 MET A O 1
ATOM 520 N N . LEU A 1 71 ? -7.646 -0.658 5.615 1.00 98.38 71 LEU A N 1
ATOM 521 C CA . LEU A 1 71 ? -6.434 -0.781 4.813 1.00 98.38 71 LEU A CA 1
ATOM 522 C C . LEU A 1 71 ? -6.329 0.346 3.789 1.00 98.38 71 LEU A C 1
ATOM 524 O O . LEU A 1 71 ? -5.268 0.950 3.697 1.00 98.38 71 LEU A O 1
ATOM 528 N N . ALA A 1 72 ? -7.417 0.703 3.102 1.00 98.50 72 ALA A N 1
ATOM 529 C CA . ALA A 1 72 ? -7.435 1.838 2.181 1.00 98.50 72 ALA A CA 1
ATOM 530 C C . ALA A 1 72 ? -7.019 3.140 2.885 1.00 98.50 72 ALA A C 1
ATOM 532 O O . ALA A 1 72 ? -6.146 3.863 2.405 1.00 98.50 72 ALA A O 1
ATOM 533 N N . ARG A 1 73 ? -7.562 3.399 4.083 1.00 98.19 73 ARG A N 1
ATOM 534 C CA . ARG A 1 73 ? -7.156 4.551 4.894 1.00 98.19 73 ARG A CA 1
ATOM 535 C C . ARG A 1 73 ? -5.680 4.486 5.279 1.00 98.19 73 ARG A C 1
ATOM 537 O O . ARG A 1 73 ? -4.975 5.475 5.121 1.00 98.19 73 ARG A O 1
ATOM 544 N N . ARG A 1 74 ? -5.195 3.328 5.742 1.00 97.94 74 ARG A N 1
ATOM 545 C CA . ARG A 1 74 ? -3.772 3.138 6.072 1.00 97.94 74 ARG A CA 1
ATOM 546 C C . ARG A 1 74 ? -2.875 3.381 4.868 1.00 97.94 74 ARG A C 1
ATOM 548 O O . ARG A 1 74 ? -1.855 4.032 5.029 1.00 97.94 74 ARG A O 1
ATOM 555 N N . ILE A 1 75 ? -3.250 2.904 3.684 1.00 98.19 75 ILE A N 1
ATOM 556 C CA . ILE A 1 75 ? -2.494 3.120 2.448 1.00 98.19 75 ILE A CA 1
ATOM 557 C C . ILE A 1 75 ? -2.359 4.620 2.170 1.00 98.19 75 ILE A C 1
ATOM 559 O O . ILE A 1 75 ? -1.255 5.074 1.906 1.00 98.19 75 ILE A O 1
ATOM 563 N N . MET A 1 76 ? -3.426 5.410 2.284 1.00 98.25 76 MET A N 1
ATOM 564 C CA . MET A 1 76 ? -3.348 6.854 2.019 1.00 98.25 76 MET A CA 1
ATOM 565 C C . MET A 1 76 ? -2.629 7.630 3.127 1.00 98.25 76 MET A C 1
ATOM 567 O O . MET A 1 76 ? -1.730 8.418 2.851 1.00 98.25 76 MET A O 1
ATOM 571 N N . GLU A 1 77 ? -3.018 7.413 4.381 1.00 98.06 77 GLU A N 1
ATOM 572 C CA . GLU A 1 77 ? -2.602 8.239 5.523 1.00 98.06 77 GLU A CA 1
ATOM 573 C C . GLU A 1 77 ? -1.291 7.768 6.163 1.00 98.06 77 GLU A C 1
ATOM 575 O O . GLU A 1 77 ? -0.685 8.489 6.955 1.00 98.06 77 GLU A O 1
ATOM 580 N N . GLY A 1 78 ? -0.844 6.557 5.838 1.00 96.94 78 GLY A N 1
ATOM 581 C CA . GLY A 1 78 ? 0.257 5.910 6.529 1.00 96.94 78 GLY A CA 1
ATOM 582 C C . GLY A 1 78 ? -0.145 5.368 7.906 1.00 96.94 78 GLY A C 1
ATOM 583 O O . GLY A 1 78 ? -1.319 5.180 8.256 1.00 96.94 78 GLY A O 1
ATOM 584 N N . GLY A 1 79 ? 0.858 5.061 8.721 1.00 95.88 79 GLY A N 1
ATOM 585 C CA . GLY A 1 79 ? 0.640 4.610 10.091 1.00 95.88 79 GLY A CA 1
ATOM 586 C C . GLY A 1 79 ? 1.865 3.983 10.736 1.00 95.88 79 GLY A C 1
ATOM 587 O O . GLY A 1 79 ? 2.860 3.695 10.083 1.00 95.88 79 GLY A O 1
ATOM 588 N N . VAL A 1 80 ? 1.775 3.747 12.041 1.00 96.12 80 VAL A N 1
ATOM 589 C CA . VAL A 1 80 ? 2.848 3.166 12.858 1.00 96.12 80 VAL A CA 1
ATOM 590 C C . VAL A 1 80 ? 2.247 2.284 13.958 1.00 96.12 80 VAL A C 1
ATOM 592 O O . VAL A 1 80 ? 1.071 2.427 14.297 1.00 96.12 80 VAL A O 1
ATOM 595 N N . GLY A 1 81 ? 3.023 1.335 14.487 1.00 95.25 81 GLY A N 1
ATOM 596 C CA . GLY A 1 81 ? 2.682 0.543 15.675 1.00 95.25 81 GLY A CA 1
ATOM 597 C C . GLY A 1 81 ? 1.999 -0.800 15.403 1.00 95.25 81 GLY A C 1
ATOM 598 O O . GLY A 1 81 ? 2.192 -1.740 16.164 1.00 95.25 81 GLY A O 1
ATOM 599 N N . VAL A 1 82 ? 1.259 -0.950 14.299 1.00 95.44 82 VAL A N 1
ATOM 600 C CA . VAL A 1 82 ? 0.536 -2.208 13.989 1.00 95.44 82 VAL A CA 1
ATOM 601 C C . VAL A 1 82 ? 1.477 -3.371 13.649 1.00 95.44 82 VAL A C 1
ATOM 603 O O . VAL A 1 82 ? 1.162 -4.532 13.932 1.00 95.44 82 VAL A O 1
ATOM 606 N N . TRP A 1 83 ? 2.598 -3.053 13.002 1.00 94.94 83 TRP A N 1
ATOM 607 C CA . TRP A 1 83 ? 3.576 -4.014 12.482 1.00 94.94 83 TRP A CA 1
ATOM 608 C C . TRP A 1 83 ? 4.981 -3.805 13.053 1.00 94.94 83 TRP A C 1
ATOM 610 O O . TRP A 1 83 ? 5.898 -4.543 12.713 1.00 94.94 83 TRP A O 1
ATOM 620 N N . GLY A 1 84 ? 5.149 -2.804 13.919 1.00 93.88 84 GLY A N 1
ATOM 621 C CA . GLY A 1 84 ? 6.434 -2.422 14.481 1.00 93.88 84 GLY A CA 1
ATOM 622 C C . GLY A 1 84 ? 6.590 -0.905 14.614 1.00 93.88 84 GLY A C 1
ATOM 623 O O . GLY A 1 84 ? 5.640 -0.152 14.369 1.00 93.88 84 GLY A O 1
ATOM 624 N N . PRO A 1 85 ? 7.790 -0.455 15.012 1.00 94.69 85 PRO A N 1
ATOM 625 C CA . PRO A 1 85 ? 8.082 0.956 15.247 1.00 94.69 85 PRO A CA 1
ATOM 626 C C . PRO A 1 85 ? 8.361 1.747 13.961 1.00 94.69 85 PRO A C 1
ATOM 628 O O . PRO A 1 85 ? 8.354 2.973 14.000 1.00 94.69 85 PRO A O 1
ATOM 631 N N . VAL A 1 86 ? 8.612 1.075 12.830 1.00 94.75 86 VAL A N 1
ATOM 632 C CA . VAL A 1 86 ? 8.878 1.733 11.543 1.00 94.75 86 VAL A CA 1
ATOM 633 C C . VAL A 1 86 ? 7.567 2.310 10.990 1.00 94.75 86 VAL A C 1
ATOM 635 O O . VAL A 1 86 ? 6.625 1.545 10.764 1.00 94.75 86 VAL A O 1
ATOM 638 N N . PRO A 1 87 ? 7.466 3.635 10.778 1.00 96.38 87 PRO A N 1
ATOM 639 C CA . PRO A 1 87 ? 6.263 4.240 10.226 1.00 96.38 87 PRO A CA 1
ATOM 640 C C . PRO A 1 87 ? 6.164 3.990 8.716 1.00 96.38 87 PRO A C 1
ATOM 642 O O . PRO A 1 87 ? 7.141 4.144 7.985 1.00 96.38 87 PRO A O 1
ATOM 645 N N . MET A 1 88 ? 4.963 3.671 8.239 1.00 97.94 88 MET A N 1
ATOM 646 C CA . MET A 1 88 ? 4.607 3.758 6.826 1.00 97.94 88 MET A CA 1
ATOM 647 C C . MET A 1 88 ? 4.228 5.215 6.515 1.00 97.94 88 MET A C 1
ATOM 649 O O . MET A 1 88 ? 3.275 5.710 7.126 1.00 97.94 88 MET A O 1
ATOM 653 N N . PRO A 1 89 ? 4.942 5.915 5.616 1.00 96.94 89 PRO A N 1
ATOM 654 C CA . PRO A 1 89 ? 4.601 7.282 5.228 1.00 96.94 89 PRO A CA 1
ATOM 655 C C . PRO A 1 89 ? 3.229 7.373 4.549 1.00 96.94 89 PRO A C 1
ATOM 657 O O . PRO A 1 89 ? 2.740 6.394 3.983 1.00 96.94 89 PRO A O 1
ATOM 660 N N . ALA A 1 90 ? 2.630 8.565 4.570 1.00 97.62 90 ALA A N 1
ATOM 661 C CA . ALA A 1 90 ? 1.420 8.846 3.805 1.00 97.62 90 ALA A CA 1
ATOM 662 C C . ALA A 1 90 ? 1.703 8.777 2.294 1.00 97.62 90 ALA A C 1
ATOM 664 O O . ALA A 1 90 ? 2.682 9.351 1.812 1.00 97.62 90 ALA A O 1
ATOM 665 N N . ASN A 1 91 ? 0.829 8.111 1.538 1.00 97.50 91 ASN A N 1
ATOM 666 C CA . ASN A 1 91 ? 0.923 8.005 0.083 1.00 97.50 91 ASN A CA 1
ATOM 667 C C . ASN A 1 91 ? 0.004 9.046 -0.572 1.00 97.50 91 ASN A C 1
ATOM 669 O O . ASN A 1 91 ? -1.087 8.725 -1.040 1.00 97.50 91 ASN A O 1
ATOM 673 N N . THR A 1 92 ? 0.446 10.304 -0.609 1.00 96.06 92 THR A N 1
ATOM 674 C CA . THR A 1 92 ? -0.365 11.454 -1.060 1.00 96.06 92 THR A CA 1
ATOM 675 C C . THR A 1 92 ? -0.738 11.418 -2.545 1.00 96.06 92 THR A C 1
ATOM 677 O O . THR A 1 92 ? -1.691 12.077 -2.951 1.00 96.06 92 THR A O 1
ATOM 680 N N . GLN A 1 93 ? -0.032 10.626 -3.358 1.00 95.44 93 GLN A N 1
ATOM 681 C CA . GLN A 1 93 ? -0.348 10.405 -4.776 1.00 95.44 93 GLN A CA 1
ATOM 682 C C . GLN A 1 93 ? -1.458 9.368 -5.040 1.00 95.44 93 GLN A C 1
ATOM 684 O O . GLN A 1 93 ? -1.770 9.098 -6.202 1.00 95.44 93 GLN A O 1
ATOM 689 N N . ILE A 1 94 ? -2.002 8.724 -4.004 1.00 96.56 94 ILE A N 1
ATOM 690 C CA . ILE A 1 94 ? -3.011 7.669 -4.140 1.00 96.56 94 ILE A CA 1
ATOM 691 C C . ILE A 1 94 ? -4.397 8.244 -3.852 1.00 96.56 94 ILE A C 1
ATOM 693 O O . ILE A 1 94 ? -4.657 8.759 -2.768 1.00 96.56 94 ILE A O 1
ATOM 697 N N . SER A 1 95 ? -5.299 8.123 -4.824 1.00 97.50 95 SER A N 1
ATOM 698 C CA . SER A 1 95 ? -6.714 8.470 -4.640 1.00 97.50 95 SER A CA 1
ATOM 699 C C . SER A 1 95 ? -7.454 7.433 -3.777 1.00 97.50 95 SER A C 1
ATOM 701 O O . SER A 1 95 ? -7.016 6.280 -3.699 1.00 97.50 95 SER A O 1
ATOM 703 N N . PRO A 1 96 ? -8.610 7.788 -3.185 1.00 97.50 96 PRO A N 1
ATOM 704 C CA . PRO A 1 96 ? -9.420 6.850 -2.406 1.00 97.50 96 PRO A CA 1
ATOM 705 C C . PRO A 1 96 ? -9.765 5.561 -3.158 1.00 97.50 96 PRO A C 1
ATOM 707 O O . PRO A 1 96 ? -9.633 4.473 -2.601 1.00 97.50 96 PRO A O 1
ATOM 710 N N . ASP A 1 97 ? -10.122 5.666 -4.439 1.00 96.88 97 ASP A N 1
ATOM 711 C CA . ASP A 1 97 ? -10.491 4.507 -5.257 1.00 96.88 97 ASP A CA 1
ATOM 712 C C . ASP A 1 97 ? -9.293 3.588 -5.520 1.00 96.88 97 ASP A C 1
ATOM 714 O O . ASP A 1 97 ? -9.403 2.366 -5.414 1.00 96.88 97 ASP A O 1
ATOM 718 N N . GLN A 1 98 ? -8.117 4.164 -5.784 1.00 97.25 98 GLN A N 1
ATOM 719 C CA . GLN 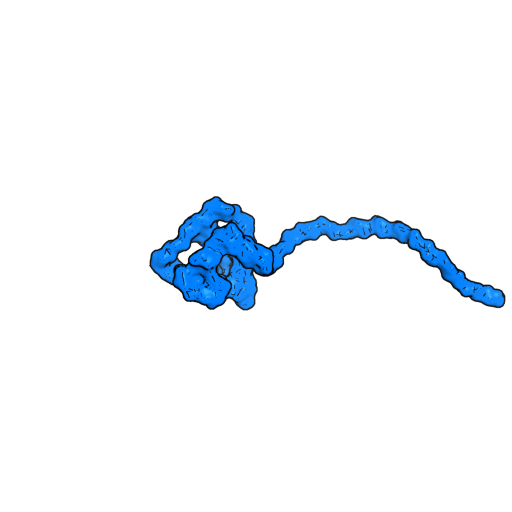A 1 98 ? -6.876 3.404 -5.953 1.00 97.25 98 GLN A CA 1
ATOM 720 C C . GLN A 1 98 ? -6.447 2.714 -4.655 1.00 97.25 98 GLN A C 1
ATOM 722 O O . GLN A 1 98 ? -6.014 1.563 -4.685 1.00 97.25 98 GLN A O 1
ATOM 727 N N . ALA A 1 99 ? -6.576 3.392 -3.510 1.00 98.19 99 ALA A N 1
ATOM 728 C CA . ALA A 1 99 ? -6.283 2.801 -2.208 1.00 98.19 99 ALA A CA 1
ATOM 729 C C . ALA A 1 99 ? -7.230 1.638 -1.897 1.00 98.19 99 ALA A C 1
ATOM 731 O O . ALA A 1 99 ? -6.804 0.611 -1.370 1.00 98.19 99 ALA A O 1
ATOM 732 N N . ALA A 1 100 ? -8.505 1.784 -2.250 1.00 98.00 100 ALA A N 1
ATOM 733 C CA . ALA A 1 100 ? -9.501 0.748 -2.061 1.00 98.00 100 ALA A CA 1
ATOM 734 C C . ALA A 1 100 ? -9.248 -0.465 -2.973 1.00 98.00 100 ALA A C 1
ATOM 736 O O . ALA A 1 100 ? -9.292 -1.595 -2.494 1.00 98.00 100 ALA A O 1
ATOM 737 N N . ALA A 1 101 ? -8.877 -0.241 -4.238 1.00 97.50 101 ALA A N 1
ATOM 738 C CA . ALA A 1 101 ? -8.473 -1.306 -5.157 1.00 97.50 101 ALA A CA 1
ATOM 739 C C . ALA A 1 101 ? -7.203 -2.040 -4.686 1.00 97.50 101 ALA A C 1
ATOM 741 O O . ALA A 1 101 ? -7.136 -3.266 -4.754 1.00 97.50 101 ALA A O 1
ATOM 742 N N . LEU A 1 102 ? -6.209 -1.315 -4.157 1.00 98.12 102 LEU A N 1
ATOM 743 C CA . LEU A 1 102 ? -5.022 -1.916 -3.537 1.00 98.12 102 LEU A CA 1
ATOM 744 C C . LEU A 1 102 ? -5.381 -2.750 -2.305 1.00 98.12 102 LEU A C 1
ATOM 746 O O . LEU A 1 102 ? -4.849 -3.843 -2.139 1.00 98.12 102 LEU A O 1
ATOM 750 N N . ALA A 1 103 ? -6.280 -2.259 -1.450 1.00 98.12 103 ALA A N 1
ATOM 751 C CA . ALA A 1 103 ? -6.739 -2.996 -0.279 1.00 98.12 103 ALA A CA 1
ATOM 752 C C . ALA A 1 103 ? -7.466 -4.293 -0.668 1.00 98.12 103 ALA A C 1
ATOM 754 O O . ALA A 1 103 ? -7.185 -5.338 -0.083 1.00 98.12 103 ALA A O 1
ATOM 755 N N . ASP A 1 104 ? -8.347 -4.239 -1.67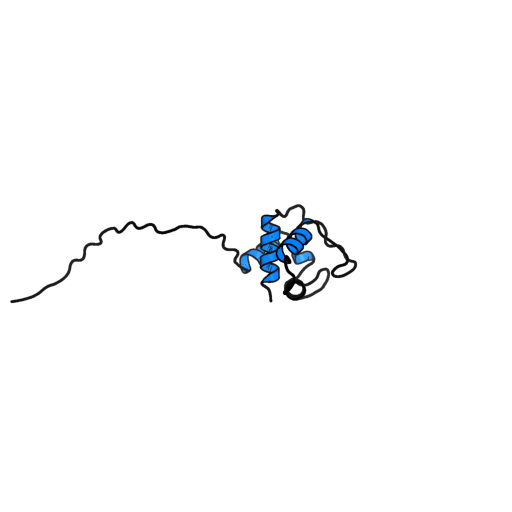0 1.00 97.56 104 ASP A N 1
ATOM 756 C CA . ASP A 1 104 ? -9.037 -5.416 -2.210 1.00 97.56 104 ASP A CA 1
ATOM 757 C C . ASP A 1 104 ? -8.038 -6.433 -2.770 1.00 97.56 104 ASP A C 1
ATOM 759 O O . ASP A 1 104 ? -8.102 -7.619 -2.442 1.00 97.56 104 ASP A O 1
ATOM 763 N N . TRP A 1 105 ? -7.065 -5.961 -3.554 1.00 97.75 105 TRP A N 1
ATOM 764 C CA . TRP A 1 105 ? -6.006 -6.807 -4.091 1.00 97.75 105 TRP A CA 1
ATOM 765 C C . TRP A 1 105 ? -5.185 -7.465 -2.980 1.00 97.75 105 TRP A C 1
ATOM 767 O O . TRP A 1 105 ? -5.039 -8.683 -2.993 1.00 97.75 105 TRP A O 1
ATOM 777 N N . ILE A 1 106 ? -4.718 -6.712 -1.981 1.00 97.75 106 ILE A N 1
ATOM 778 C CA . ILE A 1 106 ? -3.957 -7.262 -0.849 1.00 97.75 106 ILE A CA 1
ATOM 779 C C . ILE A 1 106 ? -4.767 -8.340 -0.123 1.00 97.75 106 ILE A C 1
ATOM 781 O O . ILE A 1 106 ? -4.253 -9.422 0.128 1.00 97.75 106 ILE A O 1
ATOM 785 N N . LEU A 1 107 ? -6.046 -8.090 0.175 1.00 97.06 107 LEU A N 1
ATOM 786 C CA . LEU A 1 107 ? -6.915 -9.049 0.868 1.00 97.06 107 LEU A CA 1
ATOM 787 C C . LEU A 1 107 ? -7.206 -10.326 0.060 1.00 97.06 107 LEU A C 1
ATOM 789 O O . LEU A 1 107 ? -7.675 -11.308 0.646 1.00 97.06 107 LEU A O 1
ATOM 793 N N . SER A 1 108 ? -6.938 -10.314 -1.249 1.00 96.12 108 SER A N 1
ATOM 794 C CA . SER A 1 108 ? -7.082 -11.466 -2.145 1.00 96.12 108 SER A CA 1
ATOM 795 C C . SER A 1 108 ? -5.860 -12.392 -2.188 1.00 96.12 108 SER A C 1
ATOM 797 O O . SER A 1 108 ? -5.963 -13.484 -2.733 1.00 96.12 108 SER A O 1
ATOM 799 N N . LEU A 1 109 ? -4.716 -11.996 -1.616 1.00 94.56 109 LEU A N 1
ATOM 800 C CA . LEU A 1 109 ? -3.446 -12.743 -1.692 1.00 94.56 109 LEU A CA 1
ATOM 801 C C . LEU A 1 109 ? -3.336 -13.903 -0.681 1.00 94.56 109 LEU A C 1
ATOM 803 O O . LEU A 1 109 ? -2.255 -14.202 -0.183 1.00 94.56 109 LEU A O 1
ATOM 807 N N . ARG A 1 110 ? -4.454 -14.534 -0.332 1.00 83.62 110 ARG A N 1
ATOM 808 C CA . ARG A 1 110 ? -4.541 -15.574 0.703 1.00 83.62 110 ARG A CA 1
ATOM 809 C C . ARG A 1 110 ? -5.272 -16.811 0.211 1.00 83.62 110 ARG A C 1
ATOM 811 O O . ARG A 1 110 ? -6.118 -16.664 -0.697 1.00 83.62 110 ARG A O 1
#